Protein AF-A0A9W8MNH6-F1 (afdb_monomer)

pLDDT: mean 82.02, std 18.0, range [30.12, 94.0]

Structure (mmCIF, N/CA/C/O backbone):
data_AF-A0A9W8MNH6-F1
#
_entry.id   AF-A0A9W8MNH6-F1
#
loop_
_atom_site.group_PDB
_atom_site.id
_atom_site.type_symbol
_atom_site.label_atom_id
_atom_site.label_alt_id
_atom_site.label_comp_id
_atom_site.label_asym_id
_atom_site.label_entity_id
_atom_site.label_seq_id
_atom_site.pdbx_PDB_ins_code
_atom_site.Cartn_x
_atom_site.Cartn_y
_atom_site.Cartn_z
_atom_site.occupancy
_atom_site.B_iso_or_equiv
_atom_site.auth_seq_id
_atom_site.auth_comp_id
_atom_site.auth_asym_id
_atom_site.auth_atom_id
_atom_site.pdbx_PDB_model_num
ATOM 1 N N . MET A 1 1 ? -0.035 11.010 -8.927 1.00 83.94 1 MET A N 1
ATOM 2 C CA . MET A 1 1 ? -0.626 11.235 -7.587 1.00 83.94 1 MET A CA 1
ATOM 3 C C . MET A 1 1 ? -2.147 11.099 -7.557 1.00 83.94 1 MET A C 1
ATOM 5 O O . MET A 1 1 ? -2.633 10.387 -6.691 1.00 83.94 1 MET A O 1
ATOM 9 N N . SER A 1 2 ? -2.913 11.681 -8.489 1.00 92.88 2 SER A N 1
ATOM 10 C CA . SER A 1 2 ? -4.392 11.634 -8.442 1.00 92.88 2 SER A CA 1
ATOM 11 C C . SER A 1 2 ? -4.983 10.215 -8.431 1.00 92.88 2 SER A C 1
ATOM 13 O O . SER A 1 2 ? -5.819 9.911 -7.588 1.00 92.88 2 SER A O 1
ATOM 15 N N . GLN A 1 3 ? -4.492 9.314 -9.294 1.00 90.31 3 GLN A N 1
ATOM 16 C CA . GLN A 1 3 ? -4.934 7.907 -9.316 1.00 90.31 3 GLN A CA 1
ATOM 17 C C . GLN A 1 3 ? -4.661 7.182 -7.988 1.00 90.31 3 GLN A C 1
ATOM 19 O O . GLN A 1 3 ? -5.459 6.360 -7.551 1.00 90.31 3 GLN A O 1
ATOM 24 N N . PHE A 1 4 ? -3.546 7.513 -7.334 1.00 90.56 4 PHE A N 1
ATOM 25 C CA . PHE A 1 4 ? -3.149 6.910 -6.065 1.00 90.56 4 PHE A CA 1
ATOM 26 C C . PHE A 1 4 ? -4.078 7.347 -4.930 1.00 90.56 4 PHE A C 1
ATOM 28 O O . PHE A 1 4 ? -4.593 6.501 -4.209 1.00 90.56 4 PHE A O 1
ATOM 35 N N . SER A 1 5 ? -4.377 8.64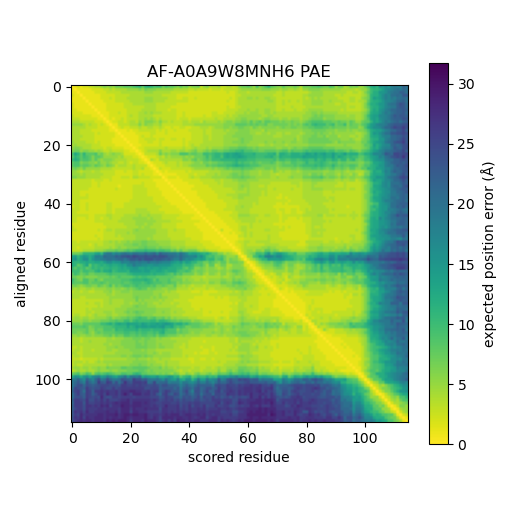7 -4.835 1.00 92.38 5 SER A N 1
ATOM 36 C CA . SER A 1 5 ? -5.344 9.159 -3.857 1.00 92.38 5 SER A CA 1
ATOM 37 C C . SER A 1 5 ? -6.734 8.557 -4.062 1.00 92.38 5 SER A C 1
ATOM 39 O O . SER A 1 5 ? -7.354 8.132 -3.094 1.00 92.38 5 SER A O 1
ATOM 41 N N . LEU A 1 6 ? -7.209 8.476 -5.311 1.00 93.94 6 LEU A N 1
ATOM 42 C CA . LEU A 1 6 ? -8.522 7.906 -5.622 1.00 93.94 6 LEU A CA 1
ATOM 43 C C . LEU A 1 6 ? -8.618 6.432 -5.203 1.00 93.94 6 LEU A C 1
ATOM 45 O O . LEU A 1 6 ? -9.616 6.023 -4.616 1.00 93.94 6 LEU A O 1
ATOM 49 N N . ALA A 1 7 ? -7.571 5.646 -5.467 1.00 92.44 7 ALA A N 1
ATOM 50 C CA . ALA A 1 7 ? -7.517 4.244 -5.068 1.00 92.44 7 ALA A CA 1
ATOM 51 C C . ALA A 1 7 ? -7.516 4.075 -3.539 1.00 92.44 7 ALA A C 1
ATOM 53 O O . ALA A 1 7 ? -8.221 3.210 -3.026 1.00 92.44 7 ALA A O 1
ATOM 54 N N . VAL A 1 8 ? -6.783 4.919 -2.804 1.00 92.12 8 VAL A N 1
ATOM 55 C CA . VAL A 1 8 ? -6.788 4.899 -1.331 1.00 92.12 8 VAL A CA 1
ATOM 56 C C . VAL A 1 8 ? -8.166 5.268 -0.778 1.00 92.12 8 VAL A C 1
ATOM 58 O O . VAL A 1 8 ? -8.662 4.591 0.115 1.00 92.12 8 VAL A O 1
ATOM 61 N N . THR A 1 9 ? -8.834 6.280 -1.337 1.00 93.19 9 THR A N 1
ATOM 62 C CA . THR A 1 9 ? -10.206 6.626 -0.933 1.00 93.19 9 THR A CA 1
ATOM 63 C C . THR A 1 9 ? -11.188 5.493 -1.234 1.00 93.19 9 THR A C 1
ATOM 65 O O . THR A 1 9 ? -12.071 5.225 -0.425 1.00 93.19 9 THR A O 1
ATOM 68 N N . ALA A 1 10 ? -11.021 4.784 -2.354 1.00 93.31 10 ALA A N 1
ATOM 69 C CA . ALA A 1 10 ? -11.856 3.634 -2.686 1.00 93.31 10 ALA A CA 1
ATOM 70 C C . ALA A 1 10 ? -11.696 2.480 -1.680 1.00 93.31 10 ALA A C 1
ATOM 72 O O . ALA A 1 10 ? -12.677 1.807 -1.378 1.00 93.31 10 ALA A O 1
ATOM 73 N N . LEU A 1 11 ? -10.508 2.276 -1.097 1.00 91.94 11 LEU A N 1
ATOM 74 C CA . LEU A 1 11 ? -10.290 1.258 -0.058 1.00 91.94 11 LEU A CA 1
ATOM 75 C C . LEU A 1 11 ? -11.063 1.523 1.243 1.00 91.94 11 LEU A C 1
ATOM 77 O O . LEU A 1 11 ? -11.247 0.599 2.029 1.00 91.94 11 LEU A O 1
ATOM 81 N N . ASN A 1 12 ? -11.569 2.740 1.458 1.00 90.94 12 ASN A N 1
ATOM 82 C CA . ASN A 1 12 ? -12.319 3.082 2.667 1.00 90.94 12 ASN A CA 1
ATOM 83 C C . ASN A 1 12 ? -13.594 2.235 2.857 1.00 90.94 12 ASN A C 1
ATOM 85 O O . ASN A 1 12 ? -14.056 2.079 3.982 1.00 90.94 12 ASN A O 1
ATOM 89 N N . HIS A 1 13 ? -14.159 1.661 1.787 1.00 90.38 13 HIS A N 1
ATOM 90 C CA . HIS A 1 13 ? -15.337 0.785 1.888 1.00 90.38 13 HIS A CA 1
ATOM 91 C C . HIS A 1 13 ? -15.088 -0.480 2.732 1.00 90.38 13 HIS A C 1
ATOM 93 O O . HIS A 1 13 ? -16.015 -1.005 3.353 1.00 90.38 13 HIS A O 1
ATOM 99 N N . ASP A 1 14 ? -13.839 -0.952 2.785 1.00 89.31 14 ASP A N 1
ATOM 100 C CA . ASP A 1 14 ? -13.459 -2.145 3.538 1.00 89.31 14 ASP A CA 1
ATOM 101 C C . ASP A 1 14 ? -13.142 -1.861 5.009 1.00 89.31 14 ASP A C 1
ATOM 103 O O . ASP A 1 14 ? -13.098 -2.814 5.785 1.00 89.31 14 ASP A O 1
ATOM 107 N N . SER A 1 15 ? -12.996 -0.587 5.396 1.00 91.81 15 SER A N 1
ATOM 108 C CA . SER A 1 15 ? -12.516 -0.156 6.716 1.00 91.81 15 SER A CA 1
ATOM 109 C C . SER A 1 15 ? -13.237 -0.856 7.873 1.00 91.81 15 SER A C 1
ATOM 111 O O . SER A 1 15 ? -14.458 -0.750 8.047 1.00 91.81 15 SER A O 1
ATOM 113 N N . ALA A 1 16 ? -12.455 -1.557 8.692 1.00 90.75 16 ALA A N 1
ATOM 114 C CA . ALA A 1 16 ? -12.889 -2.171 9.934 1.00 90.75 16 ALA A CA 1
ATOM 115 C C . ALA A 1 16 ? -13.267 -1.104 10.967 1.00 90.75 16 ALA A C 1
ATOM 117 O O . ALA A 1 16 ? -14.265 -1.264 11.670 1.00 90.75 16 ALA A O 1
ATOM 118 N N . PHE A 1 17 ? -12.539 0.017 11.019 1.00 91.69 17 PHE A N 1
ATOM 119 C CA . PHE A 1 17 ? -12.862 1.137 11.900 1.00 91.69 17 PHE A CA 1
ATOM 120 C C . PHE A 1 17 ? -14.204 1.773 11.553 1.00 91.69 17 PHE A C 1
ATOM 122 O O . PHE A 1 17 ? -15.010 1.993 12.453 1.00 91.69 17 PHE A O 1
ATOM 129 N N . ALA A 1 18 ? -14.492 2.019 10.272 1.00 91.81 18 ALA A N 1
ATOM 130 C CA . ALA A 1 18 ? -15.767 2.601 9.859 1.00 91.81 18 ALA A CA 1
ATOM 131 C C . ALA A 1 18 ? -16.955 1.718 10.280 1.00 91.81 18 ALA A C 1
ATOM 133 O O . ALA A 1 18 ? -17.936 2.219 10.834 1.00 91.81 18 ALA A O 1
ATOM 134 N N . LYS A 1 19 ? -16.838 0.397 10.085 1.00 92.75 19 LYS A N 1
ATOM 135 C CA . LYS A 1 19 ? -17.853 -0.590 10.492 1.00 92.75 19 LYS A CA 1
ATOM 136 C C . LYS A 1 19 ? -17.998 -0.659 12.015 1.00 92.75 19 LYS A C 1
ATOM 138 O O . LYS A 1 19 ? -19.109 -0.592 12.536 1.00 92.75 19 LYS A O 1
ATOM 143 N N . ALA A 1 20 ? -16.881 -0.737 12.736 1.00 91.00 20 ALA A N 1
ATOM 144 C CA . ALA A 1 20 ? -16.871 -0.807 14.192 1.00 91.00 20 ALA A CA 1
ATOM 145 C C . ALA A 1 20 ? -17.431 0.479 14.829 1.00 91.00 20 ALA A C 1
ATOM 147 O O . ALA A 1 20 ? -18.249 0.420 15.746 1.00 91.00 20 ALA A O 1
ATOM 148 N N . TYR A 1 21 ? -17.080 1.649 14.296 1.00 92.44 21 TYR A N 1
ATOM 149 C CA . TYR A 1 21 ? -17.606 2.934 14.753 1.00 92.44 21 TYR A CA 1
ATOM 150 C C . TYR A 1 21 ? -19.130 3.019 14.586 1.00 92.44 21 TYR A C 1
ATOM 152 O O . TYR A 1 21 ? -19.826 3.420 15.516 1.00 92.44 21 TYR A O 1
ATOM 160 N N . GLN A 1 22 ? -19.664 2.566 13.445 1.00 92.25 22 GLN A N 1
ATOM 161 C CA . GLN A 1 22 ? -21.114 2.495 13.213 1.00 92.25 22 GLN A CA 1
ATOM 162 C C . GLN A 1 22 ? -21.825 1.520 14.162 1.00 92.25 22 GLN A C 1
ATOM 164 O O . GLN A 1 22 ? -22.981 1.747 14.508 1.00 92.25 22 GLN A O 1
ATOM 169 N N . SER A 1 23 ? -21.139 0.468 14.620 1.00 91.44 23 SER A N 1
ATOM 170 C CA . SER A 1 23 ? -21.669 -0.476 15.614 1.00 91.44 23 SER A CA 1
ATOM 171 C C . SER A 1 23 ? -21.641 0.042 17.062 1.00 91.44 23 SER A C 1
ATOM 173 O O . SER A 1 23 ? -22.168 -0.620 17.951 1.00 91.44 23 SER A O 1
ATOM 175 N N . GLY A 1 24 ? -21.070 1.229 17.308 1.00 89.50 24 GLY A N 1
ATOM 176 C CA . GLY A 1 24 ? -21.105 1.887 18.617 1.00 89.50 24 GLY A CA 1
ATOM 177 C C . GLY A 1 24 ? -20.005 1.457 19.594 1.00 89.50 24 GLY A C 1
ATOM 178 O O . GLY A 1 24 ? -20.260 1.369 20.794 1.00 89.50 24 GLY A O 1
ATOM 179 N N . ILE A 1 25 ? -18.785 1.194 19.108 1.00 92.75 25 ILE A N 1
ATOM 180 C CA . ILE A 1 25 ? -17.640 0.841 19.969 1.00 92.75 25 ILE A CA 1
ATOM 181 C C . ILE A 1 25 ? -17.270 1.954 20.962 1.00 92.75 25 ILE A C 1
ATOM 183 O O . ILE A 1 25 ? -17.462 3.146 20.710 1.00 92.75 25 ILE A O 1
ATOM 187 N N . SER A 1 26 ? -16.685 1.574 22.099 1.00 90.38 26 SER A N 1
ATOM 188 C CA . SER A 1 26 ? -16.242 2.539 23.103 1.00 90.38 26 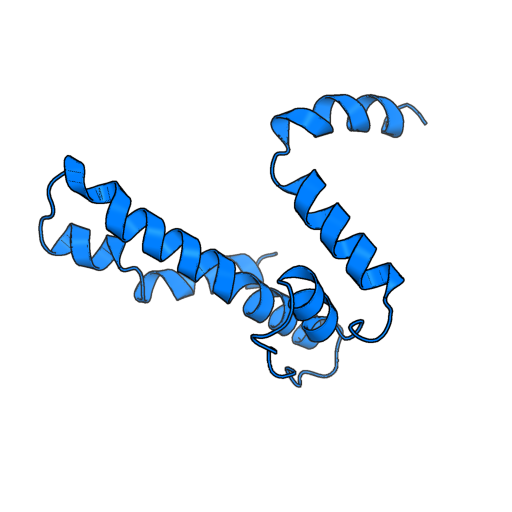SER A CA 1
ATOM 189 C C . SER A 1 26 ? -14.998 3.307 22.636 1.00 90.38 26 SER A C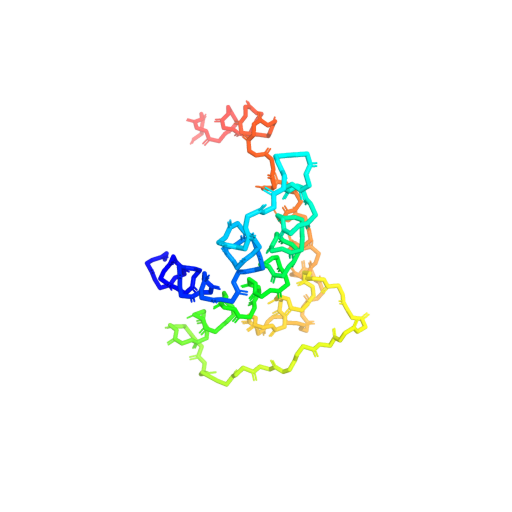 1
ATOM 191 O O . SER A 1 26 ? -14.119 2.759 21.969 1.00 90.38 26 SER A O 1
ATOM 193 N N . LYS A 1 27 ? -14.849 4.574 23.056 1.00 88.56 27 LYS A N 1
ATOM 194 C CA . LYS A 1 27 ? -13.672 5.407 22.716 1.00 88.56 27 LYS A CA 1
ATOM 195 C C . LYS A 1 27 ? -12.335 4.761 23.107 1.00 88.56 27 LYS A C 1
ATOM 197 O O . LYS A 1 27 ? -11.310 5.050 22.496 1.00 88.56 27 LYS A O 1
ATOM 202 N N . LYS A 1 28 ? -12.336 3.899 24.129 1.00 91.38 28 LYS A N 1
ATOM 203 C CA . LYS A 1 28 ? -11.137 3.190 24.596 1.00 91.38 28 LYS A CA 1
ATOM 204 C C . LYS A 1 28 ? -10.677 2.109 23.620 1.00 91.38 28 LYS A C 1
ATOM 206 O O . LYS A 1 28 ? -9.501 1.776 23.626 1.00 91.38 28 LYS A O 1
ATOM 211 N N . GLU A 1 29 ? -11.569 1.591 22.784 1.00 91.12 29 GLU A N 1
ATOM 212 C CA . GLU A 1 29 ? -11.307 0.460 21.888 1.00 91.12 29 GLU A CA 1
ATOM 213 C C . GLU A 1 29 ? -11.038 0.890 20.445 1.00 91.12 29 GLU A C 1
ATOM 215 O O . GLU A 1 29 ? -10.779 0.045 19.598 1.00 91.12 29 GLU A O 1
ATOM 220 N N . TYR A 1 30 ? -11.028 2.194 20.149 1.00 91.12 30 TYR A N 1
ATOM 221 C CA . TYR A 1 30 ? -10.794 2.712 18.794 1.00 91.12 30 TYR A CA 1
ATOM 222 C C . TYR A 1 30 ? -9.454 2.268 18.200 1.00 91.12 30 TYR A C 1
ATOM 224 O O . TYR A 1 30 ? -9.341 2.112 16.985 1.00 91.12 30 TYR A O 1
ATOM 232 N N . TRP A 1 31 ? -8.439 2.060 19.041 1.00 92.94 31 TRP A N 1
ATOM 233 C CA . TRP A 1 31 ? -7.090 1.714 18.598 1.00 92.94 31 TRP A CA 1
ATOM 234 C C . TRP A 1 31 ? -7.031 0.372 17.863 1.00 92.94 31 TRP A C 1
ATOM 236 O O . TRP A 1 31 ? -6.274 0.269 16.906 1.00 92.94 31 TRP A O 1
ATOM 246 N N . GLY A 1 32 ? -7.834 -0.618 18.269 1.00 92.19 32 GLY A N 1
ATOM 247 C CA . GLY A 1 32 ? -7.824 -1.961 17.685 1.00 92.19 32 GLY A CA 1
ATOM 248 C C . GLY A 1 32 ? -8.166 -1.939 16.194 1.00 92.19 32 GLY A C 1
ATOM 249 O O . GLY A 1 32 ? -7.295 -2.208 15.372 1.00 92.19 32 GLY A O 1
ATOM 250 N N . PRO A 1 33 ? -9.385 -1.524 15.808 1.00 93.00 33 PRO A N 1
ATOM 251 C CA . PRO A 1 33 ? -9.763 -1.469 14.402 1.00 93.00 33 PRO A CA 1
ATOM 252 C C . PRO A 1 33 ? -8.981 -0.411 13.609 1.00 93.00 33 PRO A C 1
ATOM 254 O O . PRO A 1 33 ? -8.771 -0.587 12.415 1.00 93.00 33 PRO A O 1
ATOM 257 N N . THR A 1 34 ? -8.495 0.659 14.254 1.00 93.19 34 THR A N 1
ATOM 258 C CA . THR A 1 34 ? -7.601 1.627 13.588 1.00 93.19 34 THR A CA 1
ATOM 259 C C . THR A 1 34 ? -6.255 0.995 13.225 1.00 93.19 34 THR A C 1
ATOM 261 O O . THR A 1 34 ? -5.697 1.290 12.170 1.00 93.19 34 THR A O 1
ATOM 264 N N . PHE A 1 35 ? -5.712 0.141 14.096 1.00 93.25 35 PHE A N 1
ATOM 265 C CA . PHE A 1 35 ? -4.455 -0.563 13.857 1.00 93.25 35 PHE A CA 1
ATOM 266 C C . PHE A 1 35 ? -4.588 -1.574 12.716 1.00 93.25 35 PHE A C 1
ATOM 268 O O . PHE A 1 35 ? -3.739 -1.580 11.825 1.00 93.25 35 PHE A O 1
ATOM 275 N N . GLU A 1 36 ? -5.673 -2.353 12.704 1.00 93.12 36 GLU A N 1
ATOM 276 C CA . GLU A 1 36 ? -5.972 -3.292 11.616 1.00 93.12 36 GLU A CA 1
ATOM 277 C C . GLU A 1 36 ? -6.081 -2.565 10.269 1.00 93.12 36 GLU A C 1
ATOM 279 O O . GLU A 1 36 ? -5.374 -2.910 9.323 1.00 93.12 36 GLU A O 1
ATOM 284 N N . ASP A 1 37 ? -6.854 -1.475 10.200 1.00 94.00 37 ASP A N 1
ATOM 285 C CA . ASP A 1 37 ? -6.986 -0.682 8.971 1.00 94.00 37 ASP A CA 1
ATOM 286 C C . ASP A 1 37 ? -5.647 -0.088 8.505 1.00 94.00 37 ASP A C 1
ATOM 288 O O . ASP A 1 37 ? -5.368 -0.028 7.304 1.00 94.00 37 ASP A O 1
ATOM 292 N N . ALA A 1 38 ? -4.789 0.343 9.435 1.00 93.19 38 ALA A N 1
ATOM 293 C CA . ALA A 1 38 ? -3.467 0.865 9.102 1.00 93.19 38 ALA A CA 1
ATOM 294 C C . ALA A 1 38 ? -2.535 -0.224 8.539 1.00 93.19 38 ALA A C 1
ATOM 296 O O . ALA A 1 38 ? -1.808 0.038 7.574 1.00 93.19 38 ALA A O 1
ATOM 297 N N . MET A 1 39 ? -2.553 -1.433 9.110 1.00 92.69 39 MET A N 1
ATOM 298 C CA . MET A 1 39 ? -1.770 -2.574 8.619 1.00 92.69 39 MET A CA 1
ATOM 299 C C . MET A 1 39 ? -2.262 -3.048 7.249 1.00 92.69 39 MET A C 1
ATOM 301 O O . MET A 1 39 ? -1.453 -3.206 6.330 1.00 92.69 39 MET A O 1
ATOM 305 N N . ASP A 1 40 ? -3.578 -3.170 7.076 1.00 92.44 40 ASP A N 1
ATOM 306 C CA . ASP A 1 40 ? -4.205 -3.521 5.802 1.00 92.44 40 ASP A CA 1
ATOM 307 C C . ASP A 1 40 ? -3.872 -2.513 4.703 1.00 92.44 40 ASP A C 1
ATOM 309 O O . ASP A 1 40 ? -3.572 -2.886 3.562 1.00 92.44 40 ASP A O 1
ATOM 313 N N . LEU A 1 41 ? -3.895 -1.221 5.036 1.00 91.50 41 LEU A N 1
ATOM 314 C CA . LEU A 1 41 ? -3.542 -0.169 4.098 1.00 91.50 41 LEU A CA 1
ATOM 315 C C . LEU A 1 41 ? -2.077 -0.300 3.677 1.00 91.50 41 LEU A C 1
ATOM 317 O O . LEU A 1 41 ? -1.811 -0.373 2.477 1.00 91.50 41 LEU A O 1
A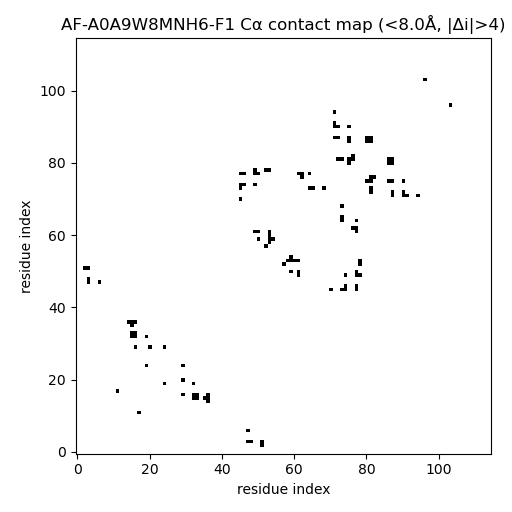TOM 321 N N . ILE A 1 42 ? -1.142 -0.417 4.628 1.00 91.06 42 ILE A N 1
ATOM 322 C CA . ILE A 1 42 ? 0.288 -0.604 4.328 1.00 91.06 42 ILE A CA 1
ATOM 323 C C . ILE A 1 42 ? 0.501 -1.825 3.423 1.00 91.06 42 ILE A C 1
ATOM 325 O O . ILE A 1 42 ? 1.237 -1.722 2.444 1.00 91.06 42 ILE A O 1
ATOM 329 N N . ALA A 1 43 ? -0.184 -2.943 3.671 1.00 90.56 43 ALA A N 1
ATOM 330 C CA . ALA A 1 43 ? -0.072 -4.147 2.847 1.00 90.56 43 ALA A CA 1
ATOM 331 C C . ALA A 1 43 ? -0.593 -3.957 1.405 1.00 90.56 43 ALA A C 1
ATOM 333 O O . ALA A 1 43 ? -0.026 -4.506 0.456 1.00 90.56 43 ALA A O 1
ATOM 334 N N . LYS A 1 44 ? -1.656 -3.166 1.207 1.00 90.62 44 LYS A N 1
ATOM 335 C CA . LYS A 1 44 ? -2.278 -2.933 -0.112 1.00 90.62 44 LYS A CA 1
ATOM 336 C C . LYS A 1 44 ? -1.562 -1.858 -0.945 1.00 90.62 44 LYS A C 1
ATOM 338 O O . LYS A 1 44 ? -1.642 -1.893 -2.177 1.00 90.62 44 LYS A O 1
ATOM 343 N N . LEU A 1 45 ? -0.843 -0.925 -0.312 1.00 90.12 45 LEU A N 1
ATOM 344 C CA . LEU A 1 45 ? -0.188 0.207 -0.984 1.00 90.12 45 LEU A CA 1
ATOM 345 C C . LEU A 1 45 ? 0.765 -0.185 -2.135 1.00 90.12 45 LEU A C 1
ATOM 347 O O . LEU A 1 45 ? 0.645 0.420 -3.207 1.00 90.12 45 LEU A O 1
ATOM 351 N N . PRO A 1 46 ? 1.669 -1.182 -2.001 1.00 89.81 46 PRO A N 1
ATOM 352 C CA . PRO A 1 46 ? 2.571 -1.584 -3.083 1.00 89.81 46 PRO A CA 1
ATOM 353 C C . PRO A 1 46 ? 1.840 -2.038 -4.334 1.00 89.81 46 PRO A C 1
ATOM 355 O O . PRO A 1 46 ? 2.238 -1.680 -5.438 1.00 89.81 46 PRO A O 1
ATOM 358 N N . ASN A 1 47 ? 0.752 -2.794 -4.171 1.00 89.31 47 ASN A N 1
ATOM 359 C CA . ASN A 1 47 ? -0.033 -3.299 -5.294 1.00 89.31 47 ASN A CA 1
ATOM 360 C C . ASN A 1 47 ? -0.665 -2.164 -6.088 1.00 89.31 47 ASN A C 1
ATOM 362 O O . ASN A 1 47 ? -0.618 -2.162 -7.318 1.00 89.31 47 ASN A O 1
ATOM 366 N N . ILE A 1 48 ? -1.231 -1.183 -5.385 1.00 90.38 48 ILE A N 1
ATOM 367 C CA . ILE A 1 48 ? -1.837 -0.007 -6.008 1.00 90.38 48 ILE A CA 1
ATOM 368 C C . ILE A 1 48 ? -0.763 0.811 -6.729 1.00 90.38 48 ILE A C 1
ATOM 370 O O . ILE A 1 48 ? -0.937 1.151 -7.900 1.00 90.38 48 ILE A O 1
ATOM 374 N N . ALA A 1 49 ? 0.363 1.084 -6.063 1.00 89.56 49 ALA A N 1
ATOM 375 C CA . ALA A 1 49 ? 1.470 1.839 -6.643 1.00 89.56 49 ALA A CA 1
ATOM 376 C C . ALA A 1 49 ? 2.059 1.138 -7.878 1.00 89.56 49 ALA A C 1
ATOM 378 O O . ALA A 1 49 ? 2.217 1.763 -8.926 1.00 89.56 49 ALA A O 1
ATOM 379 N N . GLY A 1 50 ? 2.306 -0.171 -7.789 1.00 89.00 50 GLY A N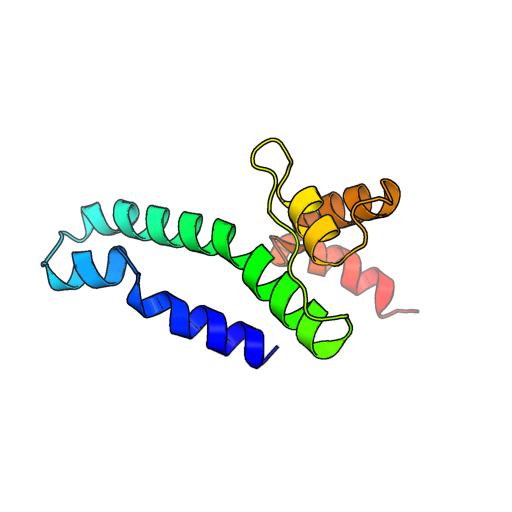 1
ATOM 380 C CA . GLY A 1 50 ? 2.790 -0.993 -8.894 1.00 89.00 50 GLY A CA 1
ATOM 381 C C . GLY A 1 50 ? 1.817 -1.029 -10.071 1.00 89.00 50 GLY A C 1
ATOM 382 O O . GLY A 1 50 ? 2.236 -0.894 -11.219 1.00 89.00 50 GLY A O 1
ATOM 383 N N . ARG A 1 51 ? 0.508 -1.131 -9.805 1.00 89.69 51 ARG A N 1
ATOM 384 C CA . ARG A 1 51 ? -0.526 -1.119 -10.851 1.00 89.69 51 ARG A CA 1
ATOM 385 C C . ARG A 1 51 ? -0.601 0.220 -11.566 1.00 89.69 51 ARG A C 1
ATOM 387 O O . ARG A 1 51 ? -0.640 0.246 -12.791 1.00 89.69 51 ARG A O 1
ATOM 394 N N . ILE A 1 52 ? -0.575 1.322 -10.822 1.00 90.38 52 ILE A N 1
ATOM 395 C CA . ILE A 1 52 ? -0.546 2.670 -11.400 1.00 90.38 52 ILE A CA 1
ATOM 396 C C . ILE A 1 52 ? 0.717 2.851 -12.244 1.00 90.38 52 ILE A C 1
ATOM 398 O O . ILE A 1 52 ? 0.628 3.287 -13.388 1.00 90.38 52 ILE A O 1
ATOM 402 N N . TYR A 1 53 ? 1.882 2.463 -11.719 1.00 90.12 53 TYR A N 1
ATOM 403 C CA . TYR A 1 53 ? 3.146 2.579 -12.439 1.00 90.12 53 TYR A CA 1
ATOM 404 C C . TYR A 1 53 ? 3.132 1.790 -13.753 1.00 90.12 53 TYR A C 1
ATOM 406 O O . TYR A 1 53 ? 3.448 2.343 -14.806 1.00 90.12 53 TYR A O 1
ATOM 414 N N . ARG A 1 54 ? 2.691 0.526 -13.724 1.00 87.69 54 ARG A N 1
ATOM 415 C CA . ARG A 1 54 ? 2.607 -0.307 -14.931 1.00 87.69 54 ARG A CA 1
ATOM 416 C C . ARG A 1 54 ? 1.553 0.165 -15.923 1.00 87.69 54 ARG A C 1
ATOM 418 O O . ARG A 1 54 ? 1.764 -0.012 -17.112 1.00 87.69 54 ARG A O 1
ATOM 425 N N . ASN A 1 55 ? 0.457 0.767 -15.469 1.00 88.25 55 ASN A N 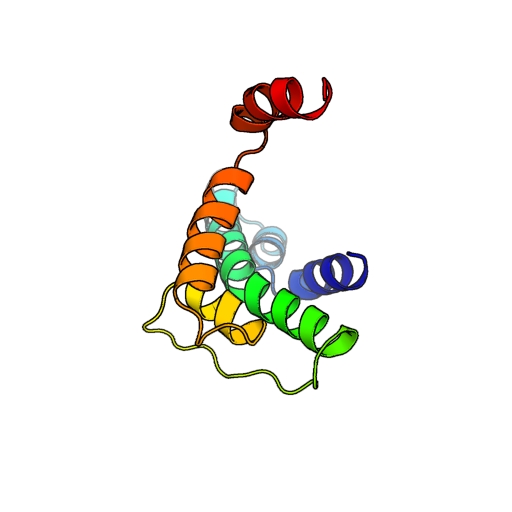1
ATOM 426 C CA . ASN A 1 55 ? -0.556 1.321 -16.367 1.00 88.25 55 ASN A CA 1
ATOM 427 C C . ASN A 1 55 ? -0.072 2.581 -17.097 1.00 88.25 55 ASN A C 1
ATOM 429 O O . ASN A 1 55 ? -0.501 2.827 -18.218 1.00 88.25 55 ASN A O 1
ATOM 433 N N . VAL A 1 56 ? 0.776 3.393 -16.457 1.00 88.69 56 VAL A N 1
ATOM 434 C CA . VAL A 1 56 ? 1.252 4.663 -17.029 1.00 88.69 56 VAL A CA 1
ATOM 435 C C . VAL A 1 56 ? 2.533 4.480 -17.845 1.00 88.69 56 VAL A C 1
ATOM 437 O O . VAL A 1 56 ? 2.662 5.076 -18.909 1.00 88.69 56 VAL A O 1
ATOM 440 N N . PHE A 1 57 ? 3.477 3.673 -17.356 1.00 84.75 57 PHE A N 1
ATOM 441 C CA . PHE A 1 57 ? 4.832 3.575 -17.918 1.00 84.75 57 PHE A CA 1
ATOM 442 C C . PHE A 1 57 ? 5.219 2.168 -18.382 1.00 84.75 57 PHE A C 1
ATOM 444 O O . PHE A 1 57 ? 6.213 2.011 -19.087 1.00 84.75 57 PHE A O 1
ATOM 451 N N . GLY A 1 58 ? 4.484 1.138 -17.963 1.00 74.19 58 GLY A N 1
ATOM 452 C CA . GLY A 1 58 ? 4.830 -0.257 -18.217 1.00 74.19 58 GLY A CA 1
ATOM 453 C C . GLY A 1 58 ? 3.882 -0.964 -19.183 1.00 74.19 58 GLY A C 1
ATOM 454 O O . GLY A 1 58 ? 2.995 -0.380 -19.798 1.00 74.19 58 GLY A O 1
ATOM 455 N N . GLN A 1 59 ? 4.067 -2.278 -19.284 1.00 67.81 59 GLN A N 1
ATOM 456 C CA . GLN A 1 59 ? 3.132 -3.182 -19.946 1.00 67.81 59 GLN A CA 1
ATOM 457 C C . GLN A 1 59 ? 2.236 -3.773 -18.850 1.00 67.81 59 GLN A C 1
ATOM 459 O O . GLN A 1 59 ? 2.727 -4.526 -18.013 1.00 67.81 59 GLN A O 1
ATOM 464 N N . GLY A 1 60 ? 0.957 -3.381 -18.814 1.00 67.00 60 GLY A N 1
ATOM 465 C CA . GLY A 1 60 ? -0.011 -3.485 -17.699 1.00 67.00 60 GLY A CA 1
ATOM 466 C C . GLY A 1 60 ? -0.261 -4.835 -16.992 1.00 67.00 60 GLY A C 1
ATOM 467 O O . GLY A 1 60 ? -1.232 -4.955 -16.248 1.00 67.00 60 GLY A O 1
ATOM 468 N N . LYS A 1 61 ? 0.571 -5.864 -17.173 1.00 76.06 61 LYS A N 1
ATOM 469 C CA . LYS A 1 61 ? 0.500 -7.124 -16.422 1.00 76.06 61 LYS A CA 1
ATOM 470 C C . LYS A 1 61 ? 1.094 -6.940 -15.025 1.00 76.06 61 LYS A C 1
ATOM 472 O O . LYS A 1 61 ? 2.265 -6.597 -14.910 1.00 76.06 61 LYS A O 1
ATOM 477 N N . LEU A 1 62 ? 0.326 -7.199 -13.968 1.00 77.38 62 LEU A N 1
ATOM 478 C CA . LEU A 1 62 ? 0.839 -7.221 -12.592 1.00 77.38 62 LEU A CA 1
ATOM 479 C C . LEU A 1 62 ? 1.503 -8.580 -12.290 1.00 77.38 62 LEU A C 1
ATOM 481 O O . LEU A 1 62 ? 0.899 -9.609 -12.598 1.00 77.38 62 LEU A O 1
ATOM 485 N N . PRO A 1 63 ? 2.710 -8.626 -11.702 1.00 79.62 63 PRO A N 1
ATOM 486 C CA . PRO A 1 63 ? 3.297 -9.862 -11.205 1.00 79.62 63 PRO A CA 1
ATOM 487 C C . PRO A 1 63 ? 2.683 -10.226 -9.845 1.00 79.62 63 PRO A C 1
ATOM 489 O O . PRO A 1 63 ? 2.149 -9.364 -9.146 1.00 79.62 63 PRO A O 1
ATOM 492 N N . ALA A 1 64 ? 2.757 -11.505 -9.477 1.00 82.88 64 ALA A N 1
ATOM 493 C CA . ALA A 1 64 ? 2.310 -11.973 -8.169 1.00 82.88 64 ALA A CA 1
ATOM 494 C C . ALA A 1 64 ? 3.275 -11.518 -7.059 1.00 82.88 64 ALA A C 1
ATOM 496 O O . ALA A 1 64 ? 4.482 -11.418 -7.286 1.00 82.88 64 ALA A O 1
ATOM 497 N N . ILE A 1 65 ? 2.734 -11.256 -5.866 1.00 84.50 65 ILE A N 1
ATOM 498 C CA . ILE A 1 65 ? 3.527 -11.004 -4.658 1.00 84.50 65 ILE A CA 1
ATOM 499 C C . ILE A 1 65 ? 4.041 -12.331 -4.107 1.00 84.50 65 ILE A C 1
ATOM 501 O O . ILE A 1 65 ? 3.296 -13.309 -4.056 1.00 84.50 65 ILE A O 1
ATOM 505 N N . ASP A 1 66 ? 5.288 -12.329 -3.645 1.00 87.25 66 ASP A N 1
ATOM 506 C CA . ASP A 1 66 ? 5.875 -13.442 -2.910 1.00 87.25 66 ASP A CA 1
ATOM 507 C C . ASP A 1 66 ? 5.787 -13.171 -1.392 1.00 87.25 66 ASP A C 1
ATOM 509 O O . ASP A 1 66 ? 6.380 -12.194 -0.916 1.00 87.25 66 ASP A O 1
ATOM 513 N N . PRO A 1 67 ? 5.058 -13.995 -0.612 1.00 86.38 67 PRO A N 1
ATOM 514 C CA . PRO A 1 67 ? 4.920 -13.807 0.832 1.00 86.38 67 PRO A CA 1
ATOM 515 C C . PRO A 1 67 ? 6.220 -14.062 1.609 1.00 86.38 67 PRO A C 1
ATOM 517 O O . PRO A 1 67 ? 6.316 -13.652 2.762 1.00 86.38 67 PRO A O 1
ATOM 520 N N . ALA A 1 68 ? 7.220 -14.718 1.011 1.00 90.38 68 ALA A N 1
ATOM 521 C CA . ALA A 1 68 ? 8.503 -14.976 1.663 1.00 90.38 68 ALA A CA 1
ATOM 522 C C . ALA A 1 68 ? 9.479 -13.788 1.580 1.00 90.38 68 ALA A C 1
ATOM 524 O O . ALA A 1 68 ? 10.546 -13.833 2.190 1.00 90.38 68 ALA A O 1
ATOM 525 N N . LYS A 1 69 ? 9.150 -12.745 0.804 1.00 88.19 69 LYS A N 1
ATOM 526 C CA . LYS A 1 69 ? 10.052 -11.620 0.525 1.00 88.19 69 LYS A CA 1
ATOM 527 C C . LYS A 1 69 ? 9.628 -10.330 1.211 1.00 88.19 69 LYS A C 1
ATOM 529 O O . LYS A 1 69 ? 8.456 -10.089 1.490 1.00 88.19 69 LYS A O 1
ATOM 534 N N . ASP A 1 70 ? 10.611 -9.457 1.404 1.00 90.50 70 ASP A N 1
ATOM 535 C CA . ASP A 1 70 ? 10.417 -8.161 2.043 1.00 90.50 70 ASP A CA 1
ATOM 536 C C . ASP A 1 70 ? 9.493 -7.237 1.239 1.00 90.50 70 ASP A C 1
ATOM 538 O O . ASP A 1 70 ? 9.403 -7.300 0.008 1.00 90.50 70 ASP A O 1
ATOM 542 N N . TYR A 1 71 ? 8.905 -6.267 1.940 1.00 88.31 71 TYR A N 1
ATOM 543 C CA . TYR A 1 71 ? 8.069 -5.216 1.361 1.00 88.31 71 TYR A CA 1
ATOM 544 C C . TYR A 1 71 ? 8.740 -4.493 0.180 1.00 88.31 71 TYR A C 1
ATOM 546 O O . TYR A 1 71 ? 8.155 -4.361 -0.895 1.00 88.31 71 TYR A O 1
ATOM 554 N N . SER A 1 72 ? 9.994 -4.063 0.352 1.00 89.12 72 SER A N 1
ATOM 555 C CA . SER A 1 72 ? 10.741 -3.339 -0.684 1.00 89.12 72 SER A CA 1
ATOM 556 C C . SER A 1 72 ? 11.074 -4.211 -1.892 1.00 89.12 72 SER A C 1
ATOM 558 O O . SER A 1 72 ? 11.052 -3.718 -3.018 1.00 89.12 72 SER A O 1
ATOM 560 N N . HIS A 1 73 ? 11.336 -5.506 -1.681 1.00 90.12 73 HIS A N 1
ATOM 561 C CA . HIS A 1 73 ? 11.591 -6.451 -2.772 1.00 90.12 73 HIS A CA 1
ATOM 562 C C . HIS A 1 73 ? 10.323 -6.696 -3.592 1.00 90.12 73 HIS A C 1
ATOM 564 O O . HIS A 1 73 ? 10.350 -6.682 -4.826 1.00 90.12 73 HIS A O 1
ATOM 570 N N . ASN A 1 74 ? 9.192 -6.870 -2.909 1.00 90.81 74 ASN A N 1
ATOM 571 C CA . ASN A 1 74 ? 7.892 -7.008 -3.553 1.00 90.81 74 ASN A CA 1
ATOM 572 C C . ASN A 1 74 ? 7.526 -5.743 -4.341 1.00 90.81 74 ASN A C 1
ATOM 574 O O . ASN A 1 74 ? 7.128 -5.843 -5.501 1.00 90.81 74 ASN A O 1
ATOM 578 N N . LEU A 1 75 ? 7.769 -4.550 -3.790 1.00 89.06 75 LEU A N 1
ATOM 579 C CA . LEU A 1 75 ? 7.589 -3.294 -4.520 1.00 89.06 75 LEU A CA 1
ATOM 580 C C . LEU A 1 75 ? 8.509 -3.194 -5.750 1.00 89.06 75 LEU A C 1
ATOM 582 O O . LEU A 1 75 ? 8.034 -2.864 -6.833 1.00 89.06 75 LEU A O 1
ATOM 586 N N . ALA A 1 76 ? 9.797 -3.525 -5.624 1.00 89.88 76 ALA A N 1
ATOM 587 C CA . ALA A 1 76 ? 10.737 -3.527 -6.750 1.00 89.88 76 ALA A CA 1
ATOM 588 C C . ALA A 1 76 ? 10.279 -4.468 -7.877 1.00 89.88 76 ALA A C 1
ATOM 590 O O . ALA A 1 76 ? 10.317 -4.117 -9.058 1.00 89.88 76 ALA A O 1
ATOM 591 N N . THR A 1 77 ? 9.782 -5.649 -7.503 1.00 89.06 77 THR A N 1
ATOM 592 C CA . THR A 1 77 ? 9.242 -6.649 -8.433 1.00 89.06 77 THR A CA 1
ATOM 593 C C . THR A 1 77 ? 7.986 -6.126 -9.134 1.00 89.06 77 THR A C 1
ATOM 595 O O . THR A 1 77 ? 7.875 -6.21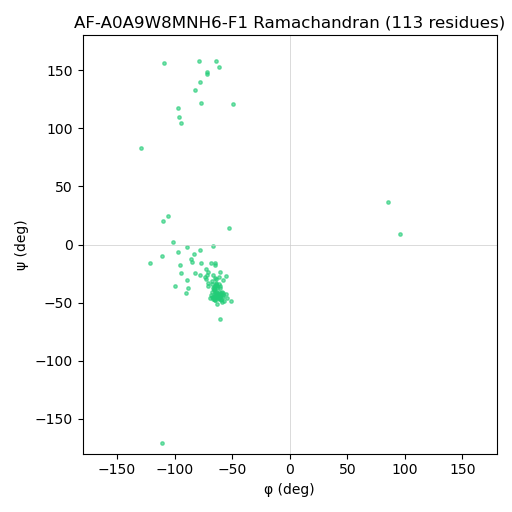0 -10.361 1.00 89.06 77 THR A O 1
ATOM 598 N N . LEU A 1 78 ? 7.072 -5.496 -8.390 1.00 87.75 78 LEU A N 1
ATOM 599 C CA . LEU A 1 78 ? 5.880 -4.846 -8.940 1.00 87.75 78 LEU A CA 1
ATOM 600 C C . LEU A 1 78 ? 6.238 -3.709 -9.909 1.00 87.75 78 LEU A C 1
ATOM 602 O O . LEU A 1 78 ? 5.565 -3.554 -10.925 1.00 87.75 78 LEU A O 1
ATOM 606 N N . LEU A 1 79 ? 7.326 -2.976 -9.675 1.00 87.12 79 LEU A N 1
ATOM 607 C CA . LEU A 1 79 ? 7.831 -1.947 -10.594 1.00 87.12 79 LEU A CA 1
ATOM 608 C C . LEU A 1 79 ? 8.573 -2.523 -11.815 1.00 87.12 79 LEU A C 1
ATOM 610 O O . LEU A 1 79 ? 8.725 -1.825 -12.809 1.00 87.12 79 LEU A O 1
ATOM 614 N N . GLY A 1 80 ? 8.975 -3.798 -11.779 1.00 86.75 80 GLY A N 1
ATOM 615 C CA . GLY A 1 80 ? 9.693 -4.467 -12.874 1.00 86.75 80 GLY A CA 1
ATOM 616 C C . GLY A 1 80 ? 11.218 -4.477 -12.732 1.00 86.75 80 GLY A C 1
ATOM 617 O O . GLY A 1 80 ? 11.904 -4.909 -13.648 1.00 86.75 80 GLY A O 1
ATOM 618 N N . PHE A 1 81 ? 11.749 -4.062 -11.582 1.00 84.44 81 PHE A N 1
ATOM 619 C CA . PHE A 1 81 ? 13.188 -4.007 -11.289 1.00 84.44 81 PHE A CA 1
ATOM 620 C C . PHE A 1 81 ? 13.628 -5.059 -10.258 1.00 84.44 81 PHE A C 1
ATOM 622 O O . PHE A 1 81 ? 14.667 -4.914 -9.621 1.00 84.44 81 PHE A O 1
ATOM 629 N N . GLY A 1 82 ? 12.837 -6.119 -10.067 1.00 79.06 82 GLY A N 1
ATOM 630 C CA . GLY A 1 82 ? 13.078 -7.134 -9.031 1.00 79.06 82 GLY A CA 1
ATOM 631 C C . GLY A 1 82 ? 14.357 -7.961 -9.217 1.00 79.06 82 GLY A C 1
ATOM 632 O O . GLY A 1 82 ? 14.812 -8.582 -8.261 1.00 79.06 82 GLY A O 1
ATOM 633 N N . GLU A 1 83 ? 14.937 -7.961 -10.419 1.00 82.12 83 GLU A N 1
ATOM 634 C CA . GLU A 1 83 ? 16.185 -8.672 -10.731 1.00 82.12 83 GLU A CA 1
ATOM 635 C C . GLU A 1 83 ? 17.442 -7.865 -10.377 1.00 82.12 83 GLU A C 1
ATOM 637 O O . GLU A 1 83 ? 18.527 -8.434 -10.296 1.00 82.12 83 GLU A O 1
ATOM 642 N N . ASN A 1 84 ? 17.321 -6.551 -10.141 1.00 89.50 84 ASN A N 1
ATOM 643 C CA . ASN A 1 84 ? 18.459 -5.702 -9.801 1.00 89.50 84 ASN A CA 1
ATOM 644 C C . ASN A 1 84 ? 18.604 -5.572 -8.271 1.00 89.50 84 ASN A C 1
ATOM 646 O O . ASN A 1 84 ? 17.857 -4.802 -7.655 1.00 89.50 84 ASN A O 1
ATOM 650 N N . PRO A 1 85 ? 19.582 -6.250 -7.639 1.00 88.94 85 PRO A N 1
ATOM 651 C CA . PRO A 1 85 ? 19.734 -6.224 -6.186 1.00 88.94 85 PRO A CA 1
ATOM 652 C C . PRO A 1 85 ? 20.073 -4.825 -5.656 1.00 88.94 85 PRO A C 1
ATOM 654 O O . PRO A 1 85 ? 19.565 -4.433 -4.608 1.00 88.94 85 PRO A O 1
ATOM 657 N N . ALA A 1 86 ? 20.847 -4.025 -6.398 1.00 90.25 86 ALA A N 1
ATOM 658 C CA . ALA A 1 86 ? 21.190 -2.663 -5.985 1.00 90.25 86 ALA A CA 1
ATOM 659 C C . ALA A 1 86 ? 19.950 -1.755 -5.917 1.00 90.25 86 ALA A C 1
ATOM 661 O O . ALA A 1 86 ? 19.849 -0.897 -5.040 1.00 90.25 86 ALA A O 1
ATOM 662 N N . PHE A 1 87 ? 18.975 -1.969 -6.805 1.00 89.69 87 PHE A N 1
ATOM 663 C CA . PHE A 1 87 ? 17.715 -1.228 -6.785 1.00 89.69 87 PHE A CA 1
ATOM 664 C C . PHE A 1 87 ? 16.824 -1.627 -5.601 1.00 89.69 87 PHE A C 1
ATOM 666 O O . PHE A 1 87 ? 16.166 -0.774 -5.004 1.00 89.69 87 PHE A O 1
ATOM 673 N N . VAL A 1 88 ? 16.828 -2.908 -5.222 1.00 90.00 88 VAL A N 1
ATOM 674 C CA . VAL A 1 88 ? 16.104 -3.388 -4.036 1.00 90.00 88 VAL A CA 1
ATOM 675 C C . VAL A 1 88 ? 16.675 -2.759 -2.762 1.00 90.00 88 VAL A C 1
ATOM 677 O O . VAL A 1 88 ? 15.903 -2.257 -1.942 1.00 90.00 88 VAL A O 1
ATOM 680 N N . GLU A 1 89 ? 18.004 -2.707 -2.617 1.00 90.94 89 GLU A N 1
ATOM 681 C CA . GLU A 1 89 ? 18.643 -2.037 -1.472 1.00 90.94 89 GLU A CA 1
ATOM 682 C C . GLU A 1 89 ? 18.351 -0.534 -1.447 1.00 90.94 89 GLU A C 1
ATOM 684 O O . GLU A 1 89 ? 18.018 0.024 -0.398 1.00 90.94 89 GLU A O 1
ATOM 689 N N . LEU A 1 90 ? 18.389 0.120 -2.613 1.00 91.06 90 LEU A N 1
ATOM 690 C CA . LEU A 1 90 ? 18.012 1.525 -2.734 1.00 91.06 90 LEU A CA 1
ATOM 691 C C . LEU A 1 90 ? 16.571 1.755 -2.265 1.00 91.06 90 LEU A C 1
ATOM 693 O O . LEU A 1 90 ? 16.320 2.705 -1.528 1.00 91.06 90 LEU A O 1
ATOM 697 N N . LEU A 1 91 ? 15.627 0.886 -2.638 1.00 90.31 91 LEU A N 1
ATOM 698 C CA . LEU A 1 91 ? 14.234 0.984 -2.196 1.00 90.31 91 LEU A CA 1
ATOM 699 C C . LEU A 1 91 ? 14.070 0.757 -0.689 1.00 90.31 91 LEU A C 1
ATOM 701 O O . LEU A 1 91 ? 13.271 1.452 -0.057 1.00 90.31 91 LEU A O 1
ATOM 705 N N . ARG A 1 92 ? 14.821 -0.179 -0.091 1.00 91.56 92 ARG A N 1
ATOM 706 C CA . ARG A 1 92 ? 14.846 -0.369 1.373 1.00 91.56 92 ARG A CA 1
ATOM 707 C C . ARG A 1 92 ? 15.305 0.901 2.086 1.00 91.56 92 ARG A C 1
ATOM 709 O O . ARG A 1 92 ? 14.630 1.352 3.016 1.00 91.56 92 ARG A O 1
ATOM 716 N N . LEU A 1 93 ? 16.391 1.515 1.619 1.00 91.25 93 LEU A N 1
ATOM 717 C CA . LEU A 1 93 ? 16.879 2.775 2.176 1.00 91.25 93 LEU A CA 1
ATOM 718 C C . LEU A 1 93 ? 15.872 3.911 1.950 1.00 91.25 93 LEU A C 1
ATOM 720 O O . LEU A 1 93 ? 15.527 4.621 2.892 1.00 91.25 93 LEU A O 1
ATOM 724 N N . TYR A 1 94 ? 15.357 4.047 0.726 1.00 90.62 94 TYR A N 1
ATOM 725 C CA . TYR A 1 94 ? 14.455 5.123 0.320 1.00 90.62 94 TYR A CA 1
ATOM 726 C C . TYR A 1 94 ? 13.195 5.184 1.187 1.00 90.62 94 TYR A C 1
ATOM 728 O O . TYR A 1 94 ? 12.857 6.251 1.699 1.00 90.62 94 TYR A O 1
ATOM 736 N N . ILE A 1 95 ? 12.520 4.051 1.396 1.00 88.31 95 ILE A N 1
ATOM 737 C CA . ILE A 1 95 ? 11.304 3.995 2.221 1.00 88.31 95 ILE A CA 1
ATOM 738 C C . ILE A 1 95 ? 11.632 4.328 3.680 1.00 88.31 95 ILE A C 1
ATOM 740 O O . ILE A 1 95 ? 10.872 5.037 4.340 1.00 88.31 95 ILE A O 1
ATOM 744 N N . THR A 1 96 ? 12.781 3.865 4.175 1.00 88.75 96 THR A N 1
ATOM 745 C CA . THR A 1 96 ? 13.197 4.083 5.565 1.00 88.75 96 THR A CA 1
ATOM 746 C C . THR A 1 96 ? 13.487 5.558 5.847 1.00 88.75 96 THR A C 1
ATOM 748 O O . THR A 1 96 ? 12.978 6.099 6.829 1.00 88.75 96 THR A O 1
ATOM 751 N N . ILE A 1 97 ? 14.238 6.240 4.975 1.00 92.12 97 ILE A N 1
ATOM 752 C CA . ILE A 1 97 ? 14.594 7.656 5.176 1.00 92.12 97 ILE A CA 1
ATOM 753 C C . ILE A 1 97 ? 13.408 8.607 4.942 1.00 92.12 97 ILE A C 1
ATOM 755 O O . ILE A 1 97 ? 13.332 9.652 5.585 1.00 92.12 97 ILE A O 1
ATOM 759 N N . HIS A 1 98 ? 12.458 8.244 4.069 1.00 85.38 98 HIS A N 1
ATOM 760 C CA . HIS A 1 98 ? 11.282 9.072 3.765 1.00 85.38 98 HIS A CA 1
ATOM 761 C C . HIS A 1 98 ? 10.075 8.803 4.680 1.00 85.38 98 HIS A C 1
ATOM 763 O O . HIS A 1 98 ? 9.066 9.496 4.570 1.00 85.38 98 HIS A O 1
ATOM 769 N N . ARG A 1 99 ? 10.160 7.846 5.616 1.00 78.25 99 ARG A N 1
ATOM 770 C CA . ARG A 1 99 ? 9.066 7.520 6.551 1.00 78.25 99 ARG A CA 1
ATOM 771 C C . ARG A 1 99 ? 8.743 8.657 7.528 1.00 78.25 99 ARG A C 1
ATOM 773 O O . ARG A 1 99 ? 7.580 8.860 7.861 1.00 78.25 99 ARG A O 1
ATOM 780 N N . TYR A 1 100 ? 9.757 9.390 7.994 1.00 59.62 100 TYR A N 1
ATOM 781 C CA . TYR A 1 100 ? 9.610 10.462 8.985 1.00 59.62 100 TYR A CA 1
ATOM 782 C C . TYR A 1 100 ? 10.292 11.745 8.505 1.00 59.62 100 TYR A C 1
ATOM 784 O O . TYR A 1 100 ? 11.415 12.076 8.889 1.00 59.62 100 TYR A O 1
ATOM 792 N N . ALA A 1 101 ? 9.581 12.509 7.678 1.00 52.19 101 ALA A N 1
ATOM 793 C CA . ALA A 1 101 ? 10.084 13.751 7.092 1.00 52.19 101 ALA A CA 1
ATOM 794 C C . ALA A 1 101 ? 10.333 14.897 8.102 1.00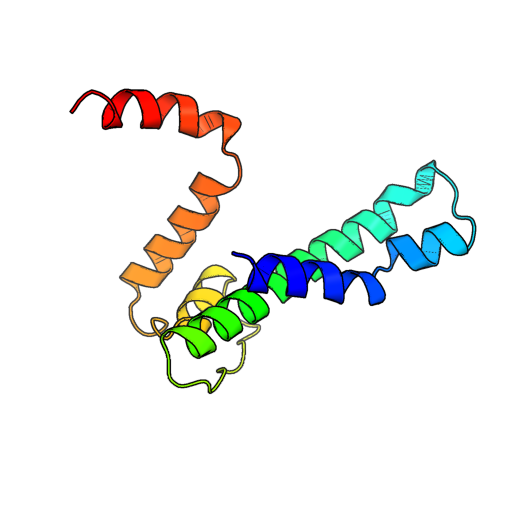 52.19 101 ALA A C 1
ATOM 796 O O . ALA A 1 101 ? 10.826 15.948 7.705 1.00 52.19 101 ALA A O 1
ATOM 797 N N . SER A 1 102 ? 10.073 14.721 9.404 1.00 49.22 102 SER A N 1
ATOM 798 C CA . SER A 1 102 ? 10.444 15.728 10.413 1.00 49.22 102 SER A CA 1
ATOM 799 C C . SER A 1 102 ? 11.930 15.721 10.787 1.00 49.22 102 SER A C 1
ATOM 801 O O . SER A 1 102 ? 12.435 16.763 11.192 1.00 49.22 102 SER A O 1
ATOM 803 N N . PHE A 1 103 ? 12.643 14.596 10.657 1.00 38.22 103 PHE A N 1
ATOM 804 C CA . PHE A 1 103 ? 14.016 14.488 11.179 1.00 38.22 103 PHE A CA 1
ATOM 805 C C . PHE A 1 103 ? 15.095 14.677 10.101 1.00 38.22 103 PHE A C 1
ATOM 807 O O . PHE A 1 103 ? 16.112 15.316 10.355 1.00 38.22 103 PHE A O 1
ATOM 814 N N . LEU A 1 104 ? 14.860 14.202 8.871 1.00 42.34 104 LEU A N 1
ATOM 815 C CA . LEU A 1 104 ? 15.836 14.306 7.775 1.00 42.34 104 LEU A CA 1
ATOM 816 C C . LEU A 1 104 ? 15.652 15.530 6.869 1.00 42.34 104 LEU A C 1
ATOM 818 O O . LEU A 1 104 ? 16.631 15.999 6.292 1.00 42.34 104 LEU A O 1
ATOM 822 N N . CYS A 1 105 ? 14.447 16.103 6.777 1.00 37.28 105 CYS A N 1
ATOM 823 C CA . CYS A 1 105 ? 14.220 17.277 5.927 1.00 37.28 105 CYS A CA 1
ATOM 824 C C . CYS A 1 105 ? 15.005 18.505 6.434 1.00 37.28 105 CYS A C 1
ATOM 826 O O . CYS A 1 105 ? 15.473 19.312 5.643 1.00 37.28 105 CYS A O 1
ATOM 828 N N . ARG A 1 106 ? 15.282 18.607 7.743 1.00 39.69 106 ARG A N 1
ATOM 829 C CA . ARG A 1 106 ? 16.152 19.668 8.284 1.00 39.69 106 ARG A CA 1
ATOM 830 C C . ARG A 1 106 ? 17.641 19.479 7.985 1.00 39.69 106 ARG A C 1
ATOM 832 O O . ARG A 1 106 ? 18.347 20.476 7.917 1.00 39.69 106 ARG A O 1
ATOM 839 N N . LEU A 1 107 ? 18.119 18.245 7.807 1.00 42.72 107 LEU A N 1
ATOM 840 C CA . LEU A 1 107 ? 19.534 17.990 7.511 1.00 42.72 107 LEU A CA 1
ATOM 841 C C . LEU A 1 107 ? 19.833 18.018 6.009 1.00 42.72 107 LEU A C 1
ATOM 843 O O . LEU A 1 107 ? 20.881 18.508 5.615 1.00 42.72 107 LEU A O 1
ATOM 847 N N . PHE A 1 108 ? 18.922 17.520 5.168 1.00 34.44 108 PHE A N 1
ATOM 848 C CA . PHE A 1 108 ? 19.198 17.370 3.736 1.00 34.44 108 PHE A CA 1
ATOM 849 C C . PHE A 1 108 ? 18.832 18.611 2.907 1.00 34.44 108 PHE A C 1
ATOM 851 O O . PHE A 1 108 ? 19.508 18.918 1.928 1.00 34.44 108 PHE A O 1
ATOM 858 N N . PHE A 1 109 ? 17.814 19.381 3.314 1.00 30.12 109 PHE A N 1
ATOM 859 C CA . PHE A 1 109 ? 17.391 20.581 2.575 1.00 30.12 109 PHE A CA 1
ATOM 860 C C . PHE A 1 109 ? 18.394 21.743 2.710 1.00 30.12 109 PHE A C 1
ATOM 862 O O . PHE A 1 109 ? 18.518 22.550 1.794 1.00 30.12 109 PHE A O 1
ATOM 869 N N . LEU A 1 110 ? 19.175 21.788 3.799 1.00 35.25 110 LEU A N 1
ATOM 870 C CA . LEU A 1 110 ? 20.273 22.751 3.961 1.00 35.25 110 LEU A CA 1
ATOM 871 C C . LEU A 1 110 ? 21.496 22.439 3.084 1.00 35.25 110 LEU A C 1
ATOM 873 O O . LEU A 1 110 ? 22.270 23.347 2.801 1.00 35.25 110 LEU A O 1
ATOM 877 N N . SER A 1 111 ? 21.664 21.196 2.624 1.00 37.44 111 SER A N 1
ATOM 878 C CA . SER A 1 111 ? 22.803 20.819 1.776 1.00 37.44 111 SER A CA 1
ATOM 879 C C . SER A 1 111 ? 22.503 20.853 0.276 1.00 37.44 111 SER A C 1
ATOM 881 O O . SER A 1 111 ? 23.445 20.903 -0.502 1.00 37.44 111 SER A O 1
ATOM 883 N N . PHE A 1 112 ? 21.231 20.851 -0.145 1.00 31.48 112 PHE A N 1
ATOM 884 C CA . PHE A 1 112 ? 20.865 20.756 -1.570 1.00 31.48 112 PHE A CA 1
ATOM 885 C C . PHE A 1 112 ? 20.245 22.027 -2.177 1.00 31.48 112 PHE A C 1
ATOM 887 O O . PHE A 1 112 ? 20.097 22.093 -3.390 1.00 31.48 112 PHE A O 1
ATOM 894 N N . VAL A 1 113 ? 19.893 23.038 -1.372 1.00 35.59 113 VAL A N 1
ATOM 895 C CA . VAL A 1 113 ? 19.358 24.332 -1.867 1.00 35.59 113 VAL A CA 1
ATOM 896 C C . VAL A 1 113 ? 20.440 25.425 -1.964 1.00 35.59 113 VAL A C 1
ATOM 898 O O . VAL A 1 113 ? 20.195 26.490 -2.518 1.00 35.59 113 VAL A O 1
ATOM 901 N N . CYS A 1 114 ? 21.658 25.153 -1.484 1.00 32.19 114 CYS A N 1
ATOM 902 C CA . CYS A 1 114 ? 22.818 26.051 -1.593 1.00 32.19 114 CYS A CA 1
ATOM 903 C C . CYS A 1 114 ? 23.857 25.597 -2.639 1.00 32.19 114 CYS A C 1
ATOM 905 O O . CYS A 1 114 ? 25.028 25.961 -2.524 1.00 32.19 114 CYS A O 1
ATOM 907 N N . GLN A 1 115 ? 23.448 24.824 -3.651 1.00 32.12 115 GLN A N 1
ATOM 908 C CA . GLN A 1 115 ? 24.290 24.489 -4.803 1.00 32.12 115 GLN A CA 1
ATOM 909 C C . GLN A 1 115 ? 23.549 24.752 -6.112 1.00 32.12 115 GLN A C 1
ATOM 911 O O . GLN A 1 115 ? 22.384 24.309 -6.219 1.00 32.12 115 GLN A O 1
#

InterPro domains:
  IPR002020 Citrate synthase [PF00285] (1-98)
  IPR002020 Citrate synthase [PTHR11739] (1-98)
  IPR016142 Citrate synthase-like, large alpha subdomain [G3DSA:1.10.580.10] (1-103)
  IPR0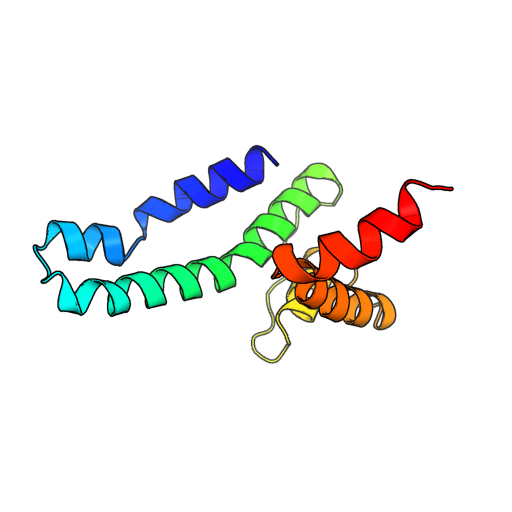36969 Citrate synthase superfamily [SSF48256] (1-98)

Sequence (115 aa):
MSQFSLAVTALNHDSAFAKAYQSGISKKEYWGPTFEDAMDLIAKLPNIAGRIYRNVFGQGKLPAIDPAKDYSHNLATLLGFGENPAFVELLRLYITIHRYASFLCRLFFLSFVCQ

Foldseek 3Di:
DVQLVVVLVVCVVVQPLVVVVVVPDDPVCSVPSVVVNVVVSLVCNLVSVLQVLCVVPRVNDADDADPVDDPLLSSCVSNVNNVPVVSSVVSVVVCVLPVDCPPCVVVVVVVPVVD

Secondary structure (DSSP, 8-state):
-HHHHHHHHHHGGG-HHHHHHHTT--GGGTHHHHHHHHHHHHHHHHHHHHHHHHHHHS-SPPPPPPTTS-HHHHHHHHHT-TT-HHHHHHHHHHHHHHS-HHHHHHHHHHHHS--

Mean predicted aligned error: 8.35 Å

Radius of gyration: 17.75 Å; Cα contacts (8 Å, |Δi|>4): 67; chains: 1; bounding box: 46×41×44 Å

Nearest PDB structures (foldseek):
  8gqz-assembly1_B  TM=9.939E-01  e=2.325E-06  Saccharomyces cerevisiae
  8gr9-assembly1_A  TM=9.919E-01  e=1.374E-05  Saccharomyces cerevisiae
  8gr8-assembly1_A  TM=9.629E-01  e=2.767E-05  Saccharomyces cerevisiae
  6k5v-assembly2_D  TM=9.571E-01  e=6.909E-05  Arabidopsis thaliana
  5uqs-assembly1_C  TM=9.725E-01  e=1.249E-04  Sus scrofa

Solvent-accessible surface area (backbone atoms only — not comparable to full-atom values): 6768 Å² total; per-residue (Å²): 108,69,70,58,55,52,51,56,61,61,52,56,82,72,35,49,37,63,54,43,56,74,72,63,63,56,85,88,55,51,62,57,36,47,48,52,42,52,52,53,47,63,69,47,46,48,59,54,52,20,49,52,47,22,64,76,77,50,73,72,72,80,69,84,81,58,90,92,53,53,72,39,47,44,37,27,39,42,69,71,45,56,86,41,65,70,56,28,52,48,42,47,50,51,56,61,64,63,69,51,62,81,69,46,49,70,64,51,53,70,67,62,74,79,109

Organism: NCBI:txid84603